Protein AF-A0A4Z0M131-F1 (afdb_monomer_lite)

Organism: NCBI:txid436295

pLDDT: mean 77.37, std 15.24, range [47.06, 92.88]

Secondary structure (DSSP, 8-state):
--PPP---------------TT--HHHHHHHHHHHHHHHTTS---HHHHHHHHT--HHHHHHHHHHHHHTTS----

Sequence (76 aa):
MVAPVPAKRGRKPAATTAPVTGQVQSLTRGLKLLEWIAESNGSVALTELAQQAGLPKSTTHRLLTTMQQQGFVRQV

Radius of gyration: 16.39 Å; chains: 1; bounding box: 45×42×35 Å

Foldseek 3Di:
DDDDDDDDDDDDDQDPPDDPPPDDVLVVLLVVLLVVCVVVVHDDDLVVSCVVSVHDSVSSVVSVVVCVVVVSDDDD

Structure (mmCIF, N/CA/C/O backbone):
data_AF-A0A4Z0M131-F1
#
_entry.id   AF-A0A4Z0M131-F1
#
loop_
_atom_site.group_PDB
_atom_site.id
_atom_site.type_symbol
_atom_site.label_atom_id
_atom_site.label_alt_id
_atom_site.label_comp_id
_atom_site.label_asym_id
_atom_site.label_entity_id
_atom_site.label_seq_id
_atom_site.pdbx_PDB_ins_code
_atom_site.Cartn_x
_atom_site.Cartn_y
_atom_site.Cartn_z
_atom_site.occupancy
_atom_site.B_iso_or_equiv
_atom_site.auth_seq_id
_atom_site.auth_comp_id
_atom_site.auth_asym_id
_atom_site.auth_atom_id
_atom_site.pdbx_PDB_model_num
ATOM 1 N N . MET A 1 1 ? -30.291 -29.546 -22.002 1.00 51.31 1 MET A N 1
ATOM 2 C CA . MET A 1 1 ? -29.039 -29.703 -21.234 1.00 51.31 1 MET A CA 1
ATOM 3 C C . MET A 1 1 ? -27.874 -29.195 -22.074 1.00 51.31 1 MET A C 1
ATOM 5 O O . MET A 1 1 ? -27.424 -29.942 -22.923 1.00 51.31 1 MET A O 1
ATOM 9 N N . VAL A 1 2 ? -27.415 -27.954 -21.873 1.00 47.47 2 VAL A N 1
ATOM 10 C CA . VAL A 1 2 ? -26.052 -27.500 -22.227 1.00 47.47 2 VAL A CA 1
ATOM 11 C C . VAL A 1 2 ? -25.667 -26.407 -21.221 1.00 47.47 2 VAL A C 1
ATOM 13 O O . VAL A 1 2 ? -26.460 -25.511 -20.943 1.00 47.47 2 VAL A O 1
ATOM 16 N N . ALA A 1 3 ? -24.493 -26.570 -20.617 1.00 57.00 3 ALA A N 1
ATOM 17 C CA . ALA A 1 3 ? -23.916 -25.785 -19.528 1.00 57.00 3 ALA A CA 1
ATOM 18 C C . ALA A 1 3 ? -23.378 -24.399 -19.987 1.00 57.00 3 ALA A C 1
ATOM 20 O O . ALA A 1 3 ? -23.277 -24.156 -21.190 1.00 57.00 3 ALA A O 1
ATOM 21 N N . PRO A 1 4 ? -23.035 -23.483 -19.054 1.00 53.31 4 PRO A N 1
ATOM 22 C CA . 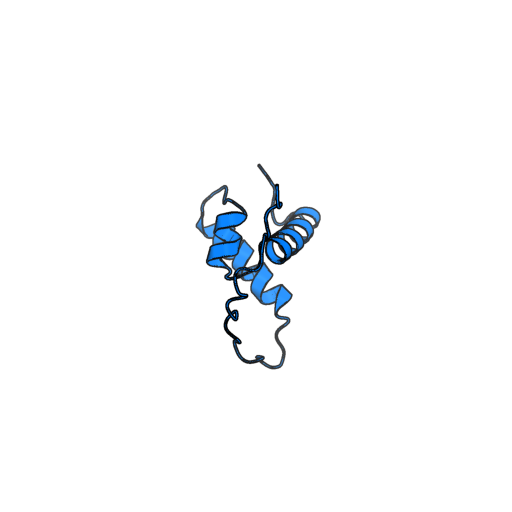PRO A 1 4 ? -22.770 -22.071 -19.331 1.00 53.31 4 PRO A CA 1
ATOM 23 C C . PRO A 1 4 ? -21.289 -21.781 -19.634 1.00 53.31 4 PRO A C 1
ATOM 25 O O . PRO A 1 4 ? -20.392 -22.446 -19.120 1.00 53.31 4 PRO A O 1
ATOM 28 N N . VAL A 1 5 ? -21.027 -20.723 -20.406 1.00 53.94 5 VAL A N 1
ATOM 29 C CA . VAL A 1 5 ? -19.679 -20.173 -20.637 1.00 53.94 5 VAL A CA 1
ATOM 30 C C . VAL A 1 5 ? -19.479 -18.932 -19.760 1.00 53.94 5 VAL A C 1
ATOM 32 O O . VAL A 1 5 ? -20.244 -17.976 -19.906 1.00 53.94 5 VAL A O 1
ATOM 35 N N . PRO A 1 6 ? -18.454 -18.877 -18.886 1.00 55.81 6 PRO A N 1
ATOM 36 C CA . PRO A 1 6 ? -18.071 -17.642 -18.222 1.00 55.81 6 PRO A CA 1
ATOM 37 C C . PRO A 1 6 ? -16.757 -17.046 -18.760 1.00 55.81 6 PRO A C 1
ATOM 39 O O . PRO A 1 6 ? -15.837 -17.742 -19.174 1.00 55.81 6 PRO A O 1
ATOM 42 N N . ALA A 1 7 ? -16.679 -15.721 -18.601 1.00 53.62 7 ALA A N 1
ATOM 43 C CA . ALA A 1 7 ? -15.484 -14.887 -18.461 1.00 53.62 7 ALA A CA 1
ATOM 44 C C . ALA A 1 7 ? -14.578 -14.636 -19.686 1.00 53.62 7 ALA A C 1
ATOM 46 O O . ALA A 1 7 ? -13.771 -15.466 -20.085 1.00 53.62 7 ALA A O 1
ATOM 47 N N . LYS A 1 8 ? -14.548 -13.364 -20.111 1.00 48.22 8 LYS A N 1
ATOM 48 C CA . LYS A 1 8 ? -13.360 -12.489 -19.984 1.00 48.22 8 LYS A CA 1
ATOM 49 C C . LYS A 1 8 ? -13.755 -11.035 -20.270 1.00 48.22 8 LYS A C 1
ATOM 51 O O . LYS A 1 8 ? -13.813 -10.595 -21.411 1.00 48.22 8 LYS A O 1
ATOM 56 N N . ARG A 1 9 ? -14.059 -10.276 -19.211 1.00 52.44 9 ARG A N 1
ATOM 57 C CA . ARG A 1 9 ? -14.322 -8.833 -19.309 1.00 52.44 9 ARG A CA 1
ATOM 58 C C . ARG A 1 9 ? -12.981 -8.117 -19.513 1.00 52.44 9 ARG A C 1
ATOM 60 O O . ARG A 1 9 ? -12.042 -8.335 -18.751 1.00 52.44 9 ARG A O 1
ATOM 67 N N . GLY A 1 10 ? -12.899 -7.345 -20.594 1.00 53.59 10 GLY A N 1
ATOM 68 C CA . GLY A 1 10 ? -11.675 -6.784 -21.159 1.00 53.59 10 GLY A CA 1
ATOM 69 C C . GLY A 1 10 ? -10.796 -6.009 -20.176 1.00 53.59 10 GLY A C 1
ATOM 70 O O . GLY A 1 10 ? -11.258 -5.223 -19.350 1.00 53.59 10 GLY A O 1
ATOM 71 N N . ARG A 1 11 ? -9.490 -6.233 -20.319 1.00 53.00 11 ARG A N 1
ATOM 72 C CA . ARG A 1 11 ? -8.394 -5.496 -19.691 1.00 53.00 11 ARG A CA 1
ATOM 73 C C . ARG A 1 11 ? -8.430 -4.044 -20.186 1.00 53.00 11 ARG A C 1
ATOM 75 O O . ARG A 1 11 ? -8.045 -3.789 -21.321 1.00 53.00 11 ARG A O 1
ATOM 82 N N . LYS A 1 12 ? -8.889 -3.093 -19.363 1.00 54.00 12 LYS A N 1
ATOM 83 C CA . LYS A 1 12 ? -8.680 -1.662 -19.652 1.00 54.00 12 LYS A CA 1
ATOM 84 C C . LYS A 1 12 ? -7.176 -1.351 -19.540 1.00 54.00 12 LYS A C 1
ATOM 86 O O . LYS A 1 12 ? -6.562 -1.769 -18.555 1.00 54.00 12 LYS A O 1
ATOM 91 N N . PRO A 1 13 ? -6.568 -0.670 -20.525 1.00 47.06 13 PRO A N 1
ATOM 92 C CA . PRO A 1 13 ? -5.154 -0.321 -20.488 1.00 47.06 13 PRO A CA 1
ATOM 93 C C . PRO A 1 13 ? -4.941 0.740 -19.403 1.00 47.06 13 PRO A C 1
ATOM 95 O O . PRO A 1 13 ? -5.481 1.841 -19.479 1.00 47.06 13 PRO A O 1
ATOM 98 N N . ALA A 1 14 ? -4.202 0.381 -18.352 1.00 55.03 14 ALA A N 1
ATOM 99 C CA . ALA A 1 14 ? -3.758 1.334 -17.344 1.00 55.03 14 ALA A CA 1
ATOM 100 C C . ALA A 1 14 ? -2.767 2.306 -17.999 1.00 55.03 14 ALA A C 1
ATOM 102 O O . ALA A 1 14 ? -1.851 1.869 -18.697 1.00 55.03 14 ALA A O 1
ATOM 103 N N . ALA A 1 15 ? -2.995 3.601 -17.792 1.00 55.31 15 ALA A N 1
ATOM 104 C CA . ALA A 1 15 ? -2.267 4.694 -18.414 1.00 55.31 15 ALA A CA 1
ATOM 105 C C . ALA A 1 15 ? -0.743 4.509 -18.308 1.00 55.31 15 ALA A C 1
ATOM 107 O O . ALA A 1 15 ? -0.174 4.418 -17.218 1.00 55.31 15 ALA A O 1
ATOM 108 N N . THR A 1 16 ? -0.087 4.455 -19.464 1.00 50.19 16 THR A N 1
ATOM 109 C CA . THR A 1 16 ? 1.367 4.472 -19.600 1.00 50.19 16 THR A CA 1
ATOM 110 C C . THR A 1 16 ? 1.861 5.888 -19.318 1.00 50.19 16 THR A C 1
ATOM 112 O O . THR A 1 16 ? 1.973 6.711 -20.219 1.00 50.19 16 THR A O 1
ATOM 115 N N . THR A 1 17 ? 2.148 6.199 -18.055 1.00 58.78 17 THR A N 1
ATOM 116 C CA . THR A 1 17 ? 3.018 7.333 -17.725 1.00 58.78 17 THR A CA 1
ATOM 117 C C . THR A 1 17 ? 4.429 6.969 -18.176 1.00 58.78 17 THR A C 1
ATOM 119 O O . THR A 1 17 ? 4.974 5.967 -17.705 1.00 58.78 17 THR A O 1
ATOM 122 N N . ALA A 1 18 ? 4.971 7.738 -19.121 1.00 60.31 18 ALA A N 1
ATOM 123 C CA . ALA A 1 18 ? 6.302 7.570 -19.696 1.00 60.31 18 ALA A CA 1
ATOM 124 C C . ALA A 1 18 ? 7.380 7.317 -18.618 1.00 60.31 18 ALA A C 1
ATOM 126 O O . ALA A 1 18 ? 7.274 7.854 -17.510 1.00 60.31 18 ALA A O 1
ATOM 127 N N . PRO A 1 19 ? 8.409 6.499 -18.907 1.00 53.84 19 PRO A N 1
ATOM 128 C CA . PRO A 1 19 ? 9.456 6.207 -17.942 1.00 53.84 19 PRO A CA 1
ATOM 129 C C . PRO A 1 19 ? 10.269 7.476 -17.674 1.00 53.84 19 PRO A C 1
ATOM 131 O O . PRO A 1 19 ? 11.035 7.930 -18.519 1.00 53.84 19 PRO A O 1
ATOM 134 N N . VAL A 1 20 ? 10.105 8.040 -16.478 1.00 61.22 20 VAL A N 1
ATOM 135 C CA . VAL A 1 20 ? 11.038 9.024 -15.929 1.00 61.22 20 VAL A CA 1
ATOM 136 C C . VAL A 1 20 ? 12.326 8.253 -15.644 1.00 61.22 20 VAL A C 1
ATOM 138 O O . VAL A 1 20 ? 12.381 7.431 -14.728 1.00 61.22 20 VAL A O 1
ATOM 141 N N . THR A 1 21 ? 13.323 8.424 -16.506 1.00 63.06 21 THR A N 1
ATOM 142 C CA . THR A 1 21 ? 14.600 7.704 -16.484 1.00 63.06 21 THR A CA 1
ATOM 143 C C . THR A 1 21 ? 15.316 7.949 -15.154 1.00 63.06 21 THR A C 1
ATOM 145 O O . THR A 1 21 ? 15.930 8.993 -14.961 1.00 63.06 21 THR A O 1
ATOM 148 N N . GLY A 1 22 ? 15.184 7.007 -14.215 1.00 69.06 22 GLY A N 1
ATOM 149 C CA . GLY A 1 22 ? 15.856 7.028 -12.911 1.00 69.06 22 GLY A CA 1
ATOM 150 C C . GLY A 1 22 ? 14.960 6.737 -11.704 1.00 69.06 22 GLY A C 1
ATOM 151 O O . GLY A 1 22 ? 15.482 6.395 -10.647 1.00 69.06 22 GLY A O 1
ATOM 152 N N . GLN A 1 23 ? 13.629 6.814 -11.828 1.00 69.31 23 GLN A N 1
ATOM 153 C CA . GLN A 1 23 ? 12.739 6.541 -10.692 1.00 69.31 23 GLN A CA 1
ATOM 154 C C . GLN A 1 23 ? 12.267 5.086 -10.657 1.00 69.31 23 GLN A C 1
ATOM 156 O O . GLN A 1 23 ? 11.680 4.567 -11.609 1.00 69.31 23 GLN A O 1
ATOM 161 N N . VAL A 1 24 ? 12.476 4.431 -9.514 1.00 84.44 24 VAL A N 1
ATOM 162 C CA . VAL A 1 24 ? 11.953 3.088 -9.257 1.00 84.44 24 VAL A CA 1
ATOM 163 C C . VAL A 1 24 ? 10.440 3.185 -9.070 1.00 84.44 24 VAL A C 1
ATOM 165 O O . VAL A 1 24 ? 9.947 3.611 -8.028 1.00 84.44 24 VAL A O 1
ATOM 168 N N . GLN A 1 25 ? 9.688 2.766 -10.088 1.00 83.00 25 GLN A N 1
ATOM 169 C CA . GLN A 1 25 ? 8.236 2.947 -10.136 1.00 83.00 25 GLN A CA 1
ATOM 170 C C . GLN A 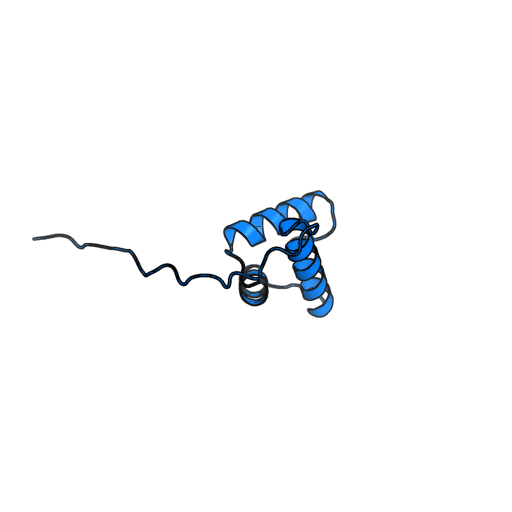1 25 ? 7.500 2.310 -8.943 1.00 83.00 25 GLN A C 1
ATOM 172 O O . GLN A 1 25 ? 6.475 2.831 -8.503 1.00 83.00 25 GLN A O 1
ATOM 177 N N . SER A 1 26 ? 8.005 1.194 -8.405 1.00 82.69 26 SER A N 1
ATOM 178 C CA . SER A 1 26 ? 7.445 0.555 -7.207 1.00 82.69 26 SER A CA 1
ATOM 179 C C . SER A 1 26 ? 7.618 1.412 -5.954 1.00 82.69 26 SER A C 1
ATOM 181 O O . SER A 1 26 ? 6.688 1.482 -5.154 1.00 82.69 26 SER A O 1
ATOM 183 N N . LEU A 1 27 ? 8.751 2.105 -5.814 1.00 86.50 27 LEU A N 1
ATOM 184 C CA . LE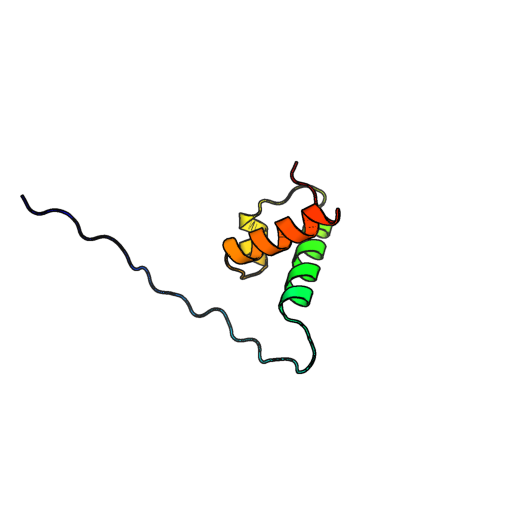U A 1 27 ? 9.008 3.011 -4.697 1.00 86.50 27 LEU A CA 1
ATOM 185 C C . LEU A 1 27 ? 8.097 4.237 -4.777 1.00 86.50 27 LEU A C 1
ATOM 187 O O . LEU A 1 27 ? 7.408 4.540 -3.810 1.00 86.50 27 LEU A O 1
ATOM 191 N N . THR A 1 28 ? 8.000 4.878 -5.947 1.00 88.19 28 THR A N 1
ATOM 192 C CA . THR A 1 28 ? 7.108 6.032 -6.153 1.00 88.19 28 THR A CA 1
ATOM 193 C C . THR A 1 28 ? 5.650 5.683 -5.840 1.00 88.19 28 THR A C 1
ATOM 195 O O . THR A 1 28 ? 4.945 6.447 -5.187 1.00 88.19 28 THR A O 1
ATOM 198 N N . ARG A 1 29 ? 5.188 4.505 -6.280 1.00 87.38 29 ARG A N 1
ATOM 199 C CA . ARG A 1 29 ? 3.838 4.003 -5.970 1.00 87.38 29 ARG A CA 1
ATOM 200 C C . ARG A 1 29 ? 3.663 3.729 -4.482 1.00 87.38 29 ARG A C 1
ATOM 202 O O . ARG A 1 29 ? 2.601 4.008 -3.940 1.00 87.38 29 ARG A O 1
ATOM 209 N N . GLY A 1 30 ? 4.690 3.178 -3.844 1.00 89.69 30 GLY A N 1
ATOM 210 C CA . GLY A 1 30 ? 4.660 2.881 -2.425 1.00 89.69 30 GLY A CA 1
ATOM 211 C C . GLY A 1 30 ? 4.556 4.138 -1.558 1.00 89.69 30 GLY A C 1
ATOM 212 O O . GLY A 1 30 ? 3.705 4.202 -0.679 1.00 89.69 30 GLY A O 1
ATOM 213 N N . LEU A 1 31 ? 5.357 5.161 -1.852 1.00 90.00 31 LEU A N 1
ATOM 214 C CA . LEU A 1 31 ? 5.328 6.432 -1.122 1.00 90.00 31 LEU A CA 1
ATOM 215 C C . LEU A 1 31 ? 3.970 7.138 -1.247 1.00 90.00 31 LEU A C 1
ATOM 217 O O . LEU A 1 31 ? 3.416 7.563 -0.240 1.00 90.00 31 LEU A O 1
ATOM 221 N N . LYS A 1 32 ? 3.372 7.151 -2.446 1.00 89.81 32 LYS A N 1
ATOM 222 C CA . LYS A 1 32 ? 2.017 7.695 -2.647 1.00 89.81 32 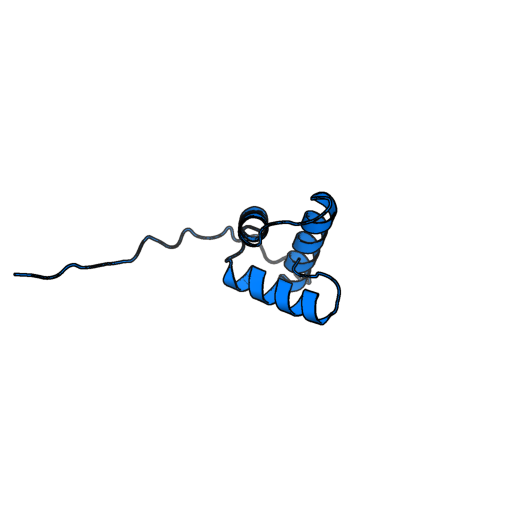LYS A CA 1
ATOM 223 C C . LYS A 1 32 ? 0.942 6.982 -1.825 1.00 89.81 32 LYS A C 1
ATOM 225 O O . LYS A 1 32 ? 0.008 7.621 -1.356 1.00 89.81 32 LYS A O 1
ATOM 230 N N . LEU A 1 33 ? 1.057 5.663 -1.648 1.00 88.81 33 LEU A N 1
ATOM 231 C CA . LEU A 1 33 ? 0.130 4.922 -0.788 1.00 88.81 33 LEU A CA 1
ATOM 232 C C . LEU A 1 33 ? 0.243 5.381 0.671 1.00 88.81 33 LEU A C 1
ATOM 234 O O . LEU A 1 33 ? -0.781 5.533 1.324 1.00 88.81 33 LEU A O 1
ATOM 238 N N . LEU A 1 34 ? 1.460 5.624 1.167 1.00 89.81 34 LEU A N 1
ATOM 239 C CA . LEU A 1 34 ? 1.675 6.122 2.528 1.00 89.81 34 LEU A CA 1
ATOM 240 C C . LEU A 1 34 ? 1.125 7.542 2.714 1.00 89.81 34 LEU A C 1
ATOM 242 O O . LEU A 1 34 ? 0.484 7.798 3.729 1.00 89.81 34 LEU A O 1
ATOM 246 N N . GLU A 1 35 ? 1.312 8.429 1.732 1.00 89.81 35 GLU A N 1
ATOM 247 C CA . GLU A 1 35 ? 0.728 9.780 1.746 1.00 89.81 35 GLU A CA 1
ATOM 248 C C . GLU A 1 35 ? -0.796 9.734 1.894 1.00 89.81 35 GLU A C 1
ATOM 250 O O . GLU A 1 35 ? -1.350 10.411 2.753 1.00 89.81 35 GLU A O 1
ATOM 255 N N . TRP A 1 36 ? -1.490 8.887 1.129 1.00 88.44 36 TRP A N 1
ATOM 256 C CA . TRP A 1 36 ? -2.948 8.781 1.250 1.00 88.44 36 TRP A CA 1
ATOM 257 C C . TRP A 1 36 ? -3.415 8.181 2.565 1.00 88.44 36 TRP A C 1
ATOM 259 O O . TRP A 1 36 ? -4.446 8.595 3.091 1.00 88.44 36 TRP A O 1
ATOM 269 N N . ILE A 1 37 ? -2.673 7.221 3.113 1.00 87.19 37 ILE A N 1
ATOM 270 C CA . ILE A 1 37 ? -2.987 6.666 4.431 1.00 87.19 37 ILE A CA 1
ATOM 271 C C . ILE A 1 37 ? -2.843 7.750 5.503 1.00 87.19 37 ILE A C 1
ATOM 273 O O . ILE A 1 37 ? -3.705 7.852 6.374 1.00 87.19 37 ILE A O 1
ATOM 277 N N . ALA A 1 38 ? -1.802 8.583 5.406 1.00 86.81 38 ALA A N 1
ATOM 278 C CA . ALA A 1 38 ? -1.595 9.713 6.305 1.00 86.81 38 ALA A CA 1
ATOM 279 C C . ALA A 1 38 ? -2.704 10.773 6.173 1.00 86.81 38 ALA A C 1
ATOM 281 O O . ALA A 1 38 ? -3.222 11.229 7.188 1.00 86.81 38 ALA A O 1
ATOM 282 N N . GLU A 1 39 ? -3.125 11.105 4.948 1.00 88.44 39 GLU A N 1
ATOM 283 C CA . GLU A 1 39 ? -4.203 12.071 4.677 1.00 88.44 39 GLU A CA 1
ATOM 284 C C . GLU A 1 39 ? -5.568 11.596 5.207 1.00 88.44 39 GLU A C 1
ATOM 286 O O . GLU A 1 39 ? -6.415 12.387 5.617 1.00 88.44 39 GLU A O 1
ATOM 291 N N . SER A 1 40 ? -5.792 10.282 5.230 1.00 82.56 40 SER A N 1
ATOM 292 C CA . SER A 1 40 ? -7.085 9.696 5.598 1.00 82.56 40 SER A CA 1
ATOM 293 C C . SER A 1 40 ? -7.328 9.607 7.115 1.00 82.56 40 SER A C 1
ATOM 295 O O . SER A 1 40 ? -8.329 9.029 7.536 1.00 82.56 40 SER A O 1
ATOM 297 N N . ASN A 1 41 ? -6.436 10.168 7.945 1.00 69.56 41 ASN A N 1
ATOM 298 C CA . ASN A 1 41 ? -6.576 10.299 9.405 1.00 69.56 41 ASN A CA 1
ATOM 299 C C . ASN A 1 41 ? -6.943 9.002 10.159 1.00 69.56 41 ASN A C 1
ATOM 301 O O . ASN A 1 41 ? -7.609 9.039 11.195 1.00 69.56 41 ASN A O 1
ATOM 305 N N . GLY A 1 42 ? -6.497 7.839 9.679 1.00 74.12 42 GLY A N 1
ATOM 306 C CA . GLY A 1 42 ? -6.708 6.586 10.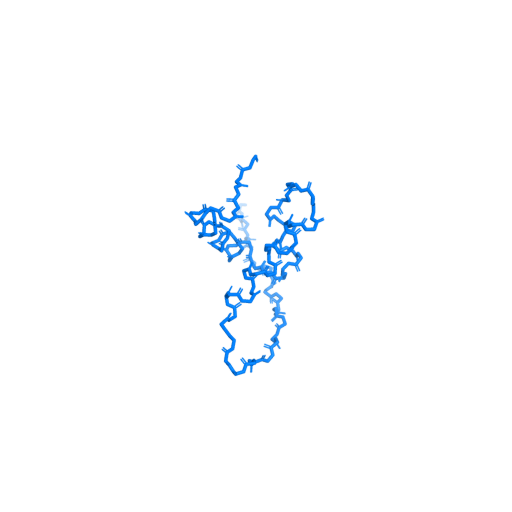399 1.00 74.12 42 GLY A CA 1
ATOM 307 C C . GLY A 1 42 ? -6.646 5.352 9.515 1.00 74.12 42 GLY A C 1
ATOM 308 O O . GLY A 1 42 ? -5.568 4.882 9.165 1.00 74.12 42 GLY A O 1
ATOM 309 N N . SER A 1 43 ? -7.815 4.786 9.221 1.00 76.12 43 SER A N 1
ATOM 310 C CA . SER A 1 43 ? -7.947 3.492 8.546 1.00 76.12 43 SER A CA 1
ATOM 311 C C . SER A 1 43 ? -8.499 3.691 7.145 1.00 76.12 43 SER A C 1
ATOM 313 O O . SER A 1 43 ? -9.532 4.333 6.983 1.00 76.12 43 SER A O 1
ATOM 315 N N . VAL A 1 44 ? -7.844 3.106 6.144 1.00 85.12 44 VAL A N 1
ATOM 316 C CA . VAL A 1 44 ? -8.318 3.134 4.755 1.00 85.12 44 VAL A CA 1
ATOM 3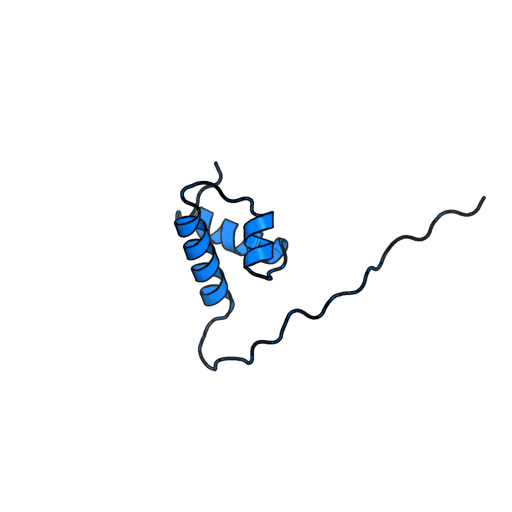17 C C . VAL A 1 44 ? -8.486 1.717 4.252 1.00 85.12 44 VAL A C 1
ATOM 319 O O . VAL A 1 44 ? -7.627 0.859 4.476 1.00 85.12 44 VAL A O 1
ATOM 322 N N . ALA A 1 45 ? -9.577 1.463 3.532 1.00 86.19 45 ALA A N 1
ATOM 323 C CA . ALA A 1 45 ? -9.768 0.172 2.904 1.00 86.19 45 ALA A CA 1
ATOM 324 C C . ALA A 1 45 ? -8.740 -0.034 1.777 1.00 86.19 45 ALA A C 1
ATOM 326 O O . ALA A 1 45 ? -8.544 0.818 0.909 1.00 86.19 45 ALA A O 1
ATOM 327 N N . LEU A 1 46 ? -8.136 -1.225 1.713 1.00 84.69 46 LEU A N 1
ATOM 328 C CA . LEU A 1 46 ? -7.185 -1.592 0.651 1.00 84.69 46 LEU A CA 1
ATOM 329 C C . LEU A 1 46 ? -7.767 -1.381 -0.756 1.00 84.69 46 LEU A C 1
ATOM 331 O O . LEU A 1 46 ? -7.049 -1.046 -1.697 1.00 84.69 46 LEU A O 1
ATOM 335 N N . THR A 1 47 ? -9.074 -1.590 -0.909 1.00 83.38 47 THR A N 1
ATOM 336 C CA . THR A 1 47 ? -9.819 -1.345 -2.146 1.00 83.38 47 THR A CA 1
ATOM 337 C C . THR A 1 47 ? -9.809 0.114 -2.571 1.00 83.38 47 THR A C 1
ATOM 339 O O . THR A 1 47 ? -9.628 0.375 -3.758 1.00 83.38 47 THR A O 1
ATOM 342 N N . GLU A 1 48 ? -9.986 1.034 -1.627 1.00 86.00 48 GLU A N 1
ATOM 343 C CA . GLU A 1 48 ? -10.004 2.476 -1.879 1.00 86.00 48 GLU A CA 1
ATOM 344 C C . GLU A 1 48 ? -8.595 2.959 -2.209 1.00 86.00 48 GLU A C 1
ATOM 346 O O . GLU A 1 48 ? -8.400 3.589 -3.246 1.00 86.00 48 GLU A O 1
ATOM 351 N N . LEU A 1 49 ? -7.592 2.518 -1.439 1.00 86.69 49 LEU A N 1
ATOM 352 C CA . LEU A 1 49 ? -6.182 2.781 -1.741 1.00 86.69 49 LEU A CA 1
ATOM 353 C C . LEU A 1 49 ? -5.792 2.282 -3.131 1.00 86.69 49 LEU A C 1
ATOM 355 O O . LEU A 1 49 ? -5.138 2.992 -3.885 1.00 86.69 49 LEU A O 1
ATOM 359 N N . ALA A 1 50 ? -6.196 1.067 -3.508 1.00 86.19 50 ALA A N 1
ATOM 360 C CA . ALA A 1 50 ? -5.895 0.527 -4.831 1.00 86.19 50 ALA A CA 1
ATOM 361 C C . ALA A 1 50 ? -6.568 1.329 -5.958 1.00 86.19 50 ALA A C 1
ATOM 363 O O . ALA A 1 50 ? -5.955 1.536 -7.008 1.00 86.19 50 ALA A O 1
ATOM 364 N N . GLN A 1 51 ? -7.802 1.793 -5.741 1.00 86.75 51 GLN A N 1
ATOM 365 C CA . GLN A 1 51 ? -8.528 2.628 -6.697 1.00 86.75 51 GLN A CA 1
ATOM 366 C C . GLN A 1 51 ? -7.891 4.011 -6.842 1.00 86.75 51 GLN A C 1
ATOM 368 O O . GLN A 1 51 ? -7.623 4.418 -7.971 1.00 86.75 51 GLN A O 1
ATOM 373 N N . GLN A 1 52 ? -7.577 4.683 -5.733 1.00 84.06 52 GLN A N 1
ATOM 374 C CA . GLN A 1 52 ? -6.870 5.968 -5.734 1.00 84.06 52 GLN A CA 1
ATOM 375 C C . GLN A 1 52 ? -5.488 5.843 -6.387 1.00 84.06 52 GLN A C 1
ATOM 377 O O . GLN A 1 52 ? -5.103 6.682 -7.199 1.00 84.06 52 GLN A O 1
ATOM 382 N N . ALA A 1 53 ? -4.782 4.736 -6.131 1.00 82.94 53 ALA A N 1
ATOM 383 C CA . ALA A 1 53 ? -3.485 4.432 -6.733 1.00 82.94 53 ALA A CA 1
ATOM 384 C C . ALA A 1 53 ? -3.523 4.154 -8.233 1.00 82.94 53 ALA A C 1
ATOM 386 O O . ALA A 1 53 ? -2.473 4.168 -8.881 1.00 82.94 53 ALA A O 1
ATOM 387 N N . GLY A 1 54 ? -4.694 3.825 -8.784 1.00 85.12 54 GLY A N 1
ATOM 388 C CA . GLY A 1 54 ? -4.793 3.242 -10.120 1.00 85.12 54 GLY A CA 1
ATOM 389 C C . GLY A 1 54 ? -4.015 1.924 -10.236 1.00 85.12 54 GLY A C 1
ATOM 390 O O . GLY A 1 54 ? -3.530 1.577 -11.315 1.00 85.12 54 GLY A O 1
ATOM 391 N N . LEU A 1 55 ? -3.850 1.198 -9.123 1.00 85.88 55 LEU A N 1
ATOM 392 C CA . LEU A 1 55 ? -3.064 -0.030 -9.051 1.00 85.88 55 LEU A CA 1
ATOM 393 C C . LEU A 1 55 ? -3.966 -1.265 -8.980 1.00 85.88 55 LEU A C 1
ATOM 395 O O . LEU A 1 55 ? -5.036 -1.236 -8.369 1.00 85.88 55 LEU A O 1
ATOM 399 N N . PRO A 1 56 ? -3.525 -2.405 -9.541 1.00 87.44 56 PRO A N 1
ATOM 400 C CA . PRO A 1 56 ? -4.167 -3.679 -9.260 1.00 87.44 56 PRO A CA 1
ATOM 401 C C . PRO A 1 56 ? -4.135 -3.975 -7.757 1.00 87.44 56 PRO A C 1
ATOM 403 O O . PRO A 1 56 ? -3.086 -3.826 -7.127 1.00 87.44 56 PRO A O 1
ATOM 406 N N . LYS A 1 57 ? -5.241 -4.495 -7.203 1.00 86.25 57 LYS A N 1
ATOM 407 C CA . LYS A 1 57 ? -5.319 -4.895 -5.784 1.00 86.25 57 LYS A CA 1
ATOM 408 C C . LYS A 1 57 ? -4.164 -5.807 -5.360 1.00 86.25 57 LYS A C 1
ATOM 410 O O . LYS A 1 57 ? -3.652 -5.653 -4.261 1.00 86.25 57 LYS A O 1
ATOM 415 N N . SER A 1 58 ? -3.729 -6.722 -6.230 1.00 88.62 58 SER A N 1
ATOM 416 C CA . SER A 1 58 ? -2.600 -7.619 -5.954 1.00 88.62 58 SER A CA 1
ATOM 417 C C . SER A 1 58 ? -1.275 -6.870 -5.783 1.00 88.62 58 SER A C 1
ATOM 419 O O . SER A 1 58 ? -0.484 -7.215 -4.910 1.00 88.62 58 SER A O 1
ATOM 421 N N . THR A 1 59 ? -1.031 -5.825 -6.575 1.00 90.12 59 THR A N 1
ATOM 422 C CA . THR A 1 59 ? 0.170 -4.989 -6.459 1.00 90.12 59 THR A CA 1
ATOM 423 C C . THR A 1 59 ? 0.120 -4.136 -5.199 1.00 90.12 59 THR A C 1
ATOM 425 O O . THR A 1 59 ? 1.101 -4.101 -4.461 1.00 90.12 59 THR A O 1
ATOM 428 N N . THR A 1 60 ? -1.022 -3.499 -4.923 1.00 90.50 60 THR A N 1
ATOM 429 C CA . THR A 1 60 ? -1.225 -2.707 -3.701 1.00 90.50 60 THR A CA 1
ATOM 430 C C . THR A 1 60 ? -1.043 -3.568 -2.460 1.00 90.50 60 THR A C 1
ATOM 432 O O . THR A 1 60 ? -0.288 -3.195 -1.573 1.00 90.50 60 THR A O 1
ATOM 435 N N . HIS A 1 61 ? -1.647 -4.760 -2.435 1.00 90.12 61 HIS A N 1
ATOM 436 C CA . HIS A 1 61 ? -1.491 -5.703 -1.333 1.00 90.12 61 HIS A CA 1
ATOM 437 C C . HIS A 1 61 ? -0.024 -6.057 -1.099 1.00 90.12 61 HIS A C 1
ATOM 439 O O . HIS A 1 61 ? 0.444 -5.958 0.023 1.00 90.12 61 HIS A O 1
ATOM 445 N N . ARG A 1 62 ? 0.732 -6.418 -2.144 1.00 90.62 62 ARG A N 1
ATOM 446 C CA . ARG A 1 62 ? 2.158 -6.760 -1.999 1.00 90.62 62 ARG A CA 1
ATOM 447 C C . ARG A 1 62 ? 2.978 -5.606 -1.423 1.00 90.62 62 ARG A C 1
ATOM 449 O O . ARG A 1 62 ? 3.783 -5.842 -0.530 1.00 90.62 62 ARG A O 1
ATOM 456 N N . LEU A 1 63 ? 2.761 -4.383 -1.911 1.00 90.88 63 LEU A N 1
ATOM 457 C CA . LEU A 1 63 ? 3.443 -3.195 -1.390 1.00 90.88 63 LEU A CA 1
ATOM 458 C C . LEU A 1 63 ? 3.087 -2.955 0.081 1.00 90.88 63 LEU A C 1
ATOM 460 O O . LEU A 1 63 ? 3.988 -2.784 0.898 1.00 90.88 63 LEU A O 1
ATOM 464 N N . LEU A 1 64 ? 1.799 -3.020 0.424 1.00 90.31 64 LEU A N 1
ATOM 465 C CA . LEU A 1 64 ? 1.328 -2.851 1.798 1.00 90.31 64 LEU A CA 1
ATOM 466 C C . LEU A 1 64 ? 1.858 -3.946 2.727 1.00 90.31 64 LEU A C 1
ATOM 468 O O . LEU A 1 64 ? 2.291 -3.626 3.824 1.00 90.31 64 LEU A O 1
ATOM 472 N N . THR A 1 65 ? 1.908 -5.209 2.292 1.00 92.06 65 THR A N 1
ATOM 473 C CA . THR A 1 65 ? 2.500 -6.305 3.075 1.00 92.06 65 THR A CA 1
ATOM 474 C C . THR A 1 65 ? 3.971 -6.031 3.378 1.00 92.06 65 THR A C 1
ATOM 476 O O . THR A 1 65 ? 4.397 -6.183 4.519 1.00 92.06 65 THR A O 1
ATOM 479 N N . THR A 1 66 ? 4.754 -5.594 2.387 1.00 92.38 66 THR A N 1
ATOM 480 C CA . THR A 1 66 ? 6.163 -5.243 2.609 1.00 92.38 66 THR A CA 1
ATOM 481 C C . THR A 1 66 ? 6.303 -4.062 3.569 1.00 92.38 66 THR A C 1
ATOM 483 O O . THR A 1 66 ? 7.128 -4.102 4.475 1.00 92.38 66 THR A O 1
ATOM 486 N N . MET A 1 67 ? 5.483 -3.024 3.417 1.00 91.31 67 MET A N 1
ATOM 487 C CA . MET A 1 67 ? 5.503 -1.871 4.321 1.00 91.31 67 MET A CA 1
ATOM 488 C C . MET A 1 67 ? 5.064 -2.230 5.742 1.00 91.31 67 MET A C 1
ATOM 490 O O . MET A 1 67 ? 5.626 -1.713 6.701 1.00 91.31 67 MET A O 1
ATOM 494 N N . GLN A 1 68 ? 4.098 -3.137 5.882 1.00 92.31 68 GLN A N 1
ATOM 495 C CA . GLN A 1 68 ? 3.647 -3.658 7.166 1.00 92.31 68 GLN A CA 1
ATOM 496 C C . GLN A 1 68 ? 4.758 -4.447 7.862 1.00 92.31 68 GLN A C 1
ATOM 498 O O . GLN A 1 68 ? 4.991 -4.254 9.050 1.00 92.31 68 GLN A O 1
ATOM 503 N N . GLN A 1 69 ? 5.489 -5.283 7.119 1.00 92.88 69 GLN A N 1
ATOM 504 C CA . GLN A 1 69 ? 6.658 -6.002 7.638 1.00 92.88 69 GLN A CA 1
ATOM 505 C C . GLN A 1 69 ? 7.771 -5.056 8.106 1.00 92.88 69 GLN A C 1
ATOM 507 O O . GLN A 1 69 ? 8.478 -5.378 9.053 1.00 92.88 69 GLN A O 1
ATOM 512 N N . GLN A 1 70 ? 7.914 -3.891 7.469 1.00 92.88 70 GLN A N 1
ATOM 513 C CA . GLN A 1 70 ? 8.872 -2.858 7.876 1.00 92.88 70 GLN A CA 1
ATOM 514 C C . GLN A 1 70 ? 8.328 -1.882 8.935 1.00 92.88 70 GLN A C 1
ATOM 516 O O . GLN A 1 70 ? 9.059 -1.005 9.382 1.00 92.88 70 GLN A O 1
ATOM 521 N N . GLY A 1 71 ? 7.067 -2.027 9.356 1.00 91.25 71 GLY A N 1
ATOM 522 C CA . GLY A 1 71 ? 6.463 -1.206 10.408 1.00 91.25 71 GLY A CA 1
ATOM 523 C C . GLY A 1 71 ? 5.937 0.164 9.965 1.00 91.25 71 GLY A C 1
ATOM 524 O O . GLY A 1 71 ? 5.559 0.958 10.820 1.00 91.25 71 GLY A O 1
ATOM 525 N N . PHE A 1 72 ? 5.862 0.453 8.661 1.00 89.62 72 PHE A N 1
ATOM 526 C CA . PHE A 1 72 ? 5.304 1.719 8.154 1.00 89.62 72 PHE A CA 1
ATOM 527 C C . PHE A 1 72 ? 3.772 1.768 8.192 1.00 89.62 72 PHE A C 1
ATOM 529 O O . PHE A 1 72 ? 3.184 2.846 8.195 1.00 89.62 72 PHE A O 1
ATOM 536 N N . VAL A 1 73 ? 3.113 0.609 8.188 1.00 89.19 73 VAL A N 1
ATOM 537 C CA . VAL A 1 73 ? 1.648 0.487 8.201 1.00 89.19 73 VAL A CA 1
ATOM 538 C C . VAL A 1 73 ? 1.247 -0.674 9.093 1.00 89.19 73 VAL A C 1
ATOM 540 O O . VAL A 1 73 ? 1.991 -1.642 9.236 1.00 89.19 73 VAL A O 1
ATOM 543 N N . ARG A 1 74 ? 0.038 -0.624 9.650 1.00 86.62 74 ARG A N 1
ATOM 544 C CA . ARG A 1 74 ? -0.558 -1.755 10.364 1.00 86.62 74 ARG A CA 1
ATOM 545 C C . ARG A 1 74 ? -1.988 -1.972 9.894 1.00 86.62 74 ARG A C 1
ATOM 547 O O . ARG A 1 74 ? -2.693 -1.010 9.602 1.00 86.62 74 ARG A O 1
ATOM 554 N N . GLN A 1 75 ? -2.404 -3.229 9.848 1.00 83.88 75 GLN A N 1
ATOM 555 C CA . GLN A 1 75 ? -3.807 -3.579 9.684 1.00 83.88 75 GLN A CA 1
ATOM 556 C C . GLN A 1 75 ? -4.483 -3.482 11.057 1.00 83.88 75 GLN A C 1
ATOM 558 O O . GLN A 1 75 ? -3.981 -4.068 12.019 1.00 83.88 75 GLN A O 1
ATOM 563 N N . VAL A 1 76 ? -5.563 -2.705 11.140 1.00 77.31 76 VAL A N 1
ATOM 564 C CA . VAL A 1 76 ? -6.423 -2.564 12.327 1.00 77.31 76 VAL A CA 1
ATOM 565 C C . VAL A 1 76 ? -7.790 -3.175 12.081 1.00 77.31 76 VAL A C 1
ATOM 567 O O . VAL A 1 76 ? -8.184 -3.259 10.894 1.00 77.31 76 VAL A O 1
#

InterPro domains:
  IPR005471 Transcription regulator IclR, N-terminal [PF09339] (26-75)
  IPR005471 Transcription regulator IclR, N-terminal [PS51077] (24-76)
  IPR005471 Transcription regulator IclR, N-terminal [SM00346] (24-76)
  IPR036388 Winged helix-like DNA-binding domain superfamily [G3DSA:1.10.10.10] (5-76)
  IPR036390 Winged helix DNA-binding domain superfamily [SSF46785] (24-75)
  IPR050707 HTH-type Transcriptional Regulators in Metabolic Pathways [PTHR30136] (16-75)